Protein AF-A0A2V7QX22-F1 (afdb_monomer)

Mean predicted aligned error: 7.17 Å

Solvent-accessible surface area (backbone atoms only — not comparable to full-atom values): 5163 Å² total; per-residue (Å²): 143,60,71,78,74,50,50,64,56,61,45,49,77,79,44,79,54,70,64,45,79,44,76,45,58,57,34,70,60,51,26,73,77,46,72,89,54,56,56,71,60,40,44,52,49,49,49,52,62,69,67,62,79,76,61,89,81,32,48,74,44,86,39,62,61,77,52,59,67,70,58,41,53,53,51,53,49,53,59,53,63,74,77,108

Secondary structure (DSSP, 8-state):
--HHHHHHHHHHTTS--SEEEEEE--HHHHHHH-TTS-HHHHHHHHHHHHH----TTSEEEEEETTS-HHHHHHHHHHHHHTT-

Foldseek 3Di:
DPPVVCVVVVVCVVDVAQEDEQEADQLVVVCVVPVPDDSVVSVVVNVVSVPDDGDPNHHYHYAYPVPPPVVRVVVVVVRVVVVD

Sequence (84 aa):
MAEWEGTPYRWAEHVVPDLVLKLHVRPDVAQRRKAEMQLQELEKRAEAIRGLRFPDVTETVDIDAEEPLEQVVRRIRRCVWRKI

Structure (mmCIF, N/CA/C/O backbone):
data_AF-A0A2V7QX22-F1
#
_entry.id   AF-A0A2V7QX22-F1
#
loop_
_atom_site.group_PDB
_atom_site.id
_atom_site.type_symbol
_atom_site.label_atom_id
_atom_site.label_alt_id
_atom_site.label_comp_id
_atom_site.label_asym_id
_atom_site.label_entity_id
_atom_site.label_seq_id
_atom_site.pdbx_PDB_ins_code
_atom_site.Cartn_x
_atom_site.Cartn_y
_atom_site.Cartn_z
_atom_site.occupancy
_atom_site.B_iso_or_equiv
_atom_site.auth_seq_id
_atom_site.auth_comp_id
_atom_site.auth_asym_id
_atom_site.auth_atom_id
_atom_site.pdbx_PDB_model_num
ATOM 1 N N . MET A 1 1 ? 12.457 13.907 9.594 1.00 44.38 1 MET A N 1
ATOM 2 C CA . MET A 1 1 ? 11.549 12.825 9.145 1.00 44.38 1 MET A CA 1
ATOM 3 C C . MET A 1 1 ? 11.062 13.127 7.725 1.00 44.38 1 MET A C 1
ATOM 5 O O . MET A 1 1 ? 9.912 13.486 7.556 1.00 44.38 1 MET A O 1
ATOM 9 N N . ALA A 1 2 ? 11.946 13.095 6.722 1.00 54.03 2 ALA A N 1
ATOM 10 C CA . ALA A 1 2 ? 11.572 13.406 5.328 1.00 54.03 2 ALA A CA 1
ATO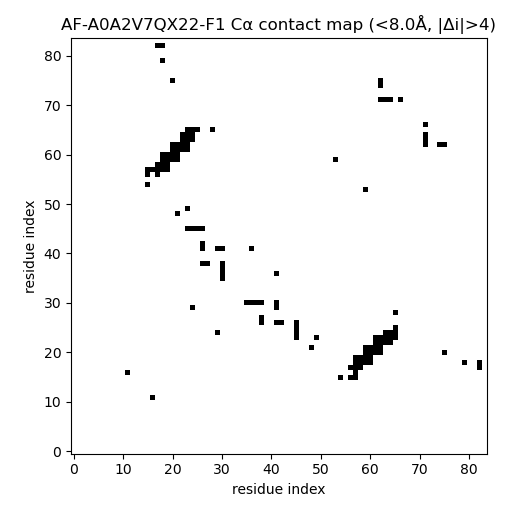M 11 C C . ALA A 1 2 ? 12.504 12.747 4.291 1.00 54.03 2 ALA A C 1
ATOM 13 O O . ALA A 1 2 ? 12.116 12.515 3.152 1.00 54.03 2 ALA A O 1
ATOM 14 N N . GLU A 1 3 ? 13.734 12.402 4.681 1.00 47.28 3 GLU A N 1
ATOM 15 C CA . GLU A 1 3 ? 14.749 11.881 3.753 1.00 47.28 3 GLU A CA 1
ATOM 16 C C . GLU A 1 3 ? 14.510 10.412 3.356 1.00 47.28 3 GLU A C 1
ATOM 18 O O . GLU A 1 3 ? 14.753 10.021 2.212 1.00 47.28 3 GLU A O 1
ATOM 23 N N . TRP A 1 4 ? 13.966 9.605 4.273 1.00 48.31 4 TRP A N 1
ATOM 24 C CA . TRP A 1 4 ? 13.701 8.179 4.047 1.00 48.31 4 TRP A CA 1
ATOM 25 C C . TRP A 1 4 ? 12.480 7.922 3.161 1.00 48.31 4 TRP A C 1
ATOM 27 O O . TRP A 1 4 ? 12.504 7.003 2.349 1.00 48.31 4 TRP A O 1
ATOM 37 N N . GLU A 1 5 ? 11.441 8.753 3.266 1.00 54.03 5 GLU A N 1
ATOM 38 C CA . GLU A 1 5 ? 10.234 8.609 2.446 1.00 54.03 5 GLU A CA 1
ATOM 39 C C . GLU A 1 5 ? 10.494 9.004 0.988 1.00 54.03 5 GLU A C 1
ATOM 41 O O . GLU A 1 5 ? 9.981 8.341 0.101 1.00 54.03 5 GLU A O 1
ATOM 46 N N . GLY A 1 6 ? 11.335 10.012 0.715 1.00 57.84 6 GLY A N 1
ATOM 47 C CA . GLY A 1 6 ? 11.560 10.544 -0.641 1.00 57.84 6 GLY A CA 1
ATOM 48 C C . GLY A 1 6 ? 12.507 9.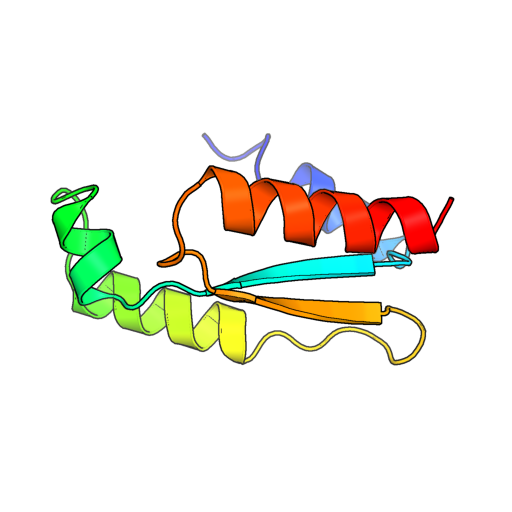735 -1.540 1.00 57.84 6 GLY A C 1
ATOM 49 O O . GLY A 1 6 ? 12.485 9.876 -2.762 1.00 57.84 6 GLY A O 1
ATOM 50 N N . THR A 1 7 ? 13.368 8.903 -0.956 1.00 62.69 7 THR A N 1
ATOM 51 C CA . THR A 1 7 ? 14.390 8.137 -1.693 1.00 62.69 7 THR A CA 1
ATOM 52 C C . THR A 1 7 ? 13.803 7.084 -2.650 1.00 62.69 7 THR A C 1
ATOM 54 O O . THR A 1 7 ? 14.197 7.090 -3.817 1.00 62.69 7 THR A O 1
ATOM 57 N N . PRO A 1 8 ? 12.828 6.240 -2.250 1.00 62.88 8 PRO A N 1
ATOM 58 C CA . PRO A 1 8 ? 12.195 5.302 -3.181 1.00 62.88 8 PRO A CA 1
ATOM 59 C C . PRO A 1 8 ? 11.432 6.001 -4.317 1.00 62.88 8 PRO A C 1
ATOM 61 O O . PRO A 1 8 ? 11.432 5.495 -5.436 1.00 62.88 8 PRO A O 1
ATOM 64 N N . TYR A 1 9 ? 10.851 7.185 -4.077 1.00 60.28 9 TYR A N 1
ATOM 65 C CA . TYR A 1 9 ? 10.188 7.952 -5.140 1.00 60.28 9 TYR A CA 1
ATOM 66 C C . TYR A 1 9 ? 11.184 8.483 -6.181 1.00 60.28 9 TYR A C 1
ATOM 68 O O . TYR A 1 9 ? 10.909 8.374 -7.368 1.00 60.28 9 TYR A O 1
ATOM 76 N N . ARG A 1 10 ? 12.369 8.965 -5.766 1.00 63.75 10 ARG A N 1
ATOM 77 C CA . ARG A 1 10 ? 13.428 9.417 -6.697 1.00 63.75 10 ARG A CA 1
ATOM 78 C C . ARG A 1 10 ? 14.018 8.291 -7.547 1.00 63.75 10 ARG A C 1
ATOM 80 O O . ARG A 1 10 ? 14.423 8.511 -8.687 1.00 63.75 10 ARG A O 1
ATOM 87 N N . TRP A 1 11 ? 14.083 7.076 -7.005 1.00 60.09 11 TRP A N 1
ATOM 88 C CA . TRP A 1 11 ? 14.488 5.902 -7.783 1.00 60.09 11 TRP A CA 1
ATOM 89 C C . TRP A 1 11 ? 13.407 5.469 -8.767 1.00 60.09 11 TRP A C 1
ATOM 91 O O . TRP A 1 11 ? 13.748 5.115 -9.890 1.00 60.09 11 TRP A O 1
ATOM 101 N N . ALA A 1 12 ? 12.129 5.584 -8.400 1.00 58.84 12 ALA A N 1
ATOM 102 C CA . ALA A 1 12 ? 11.018 5.313 -9.311 1.00 58.84 12 ALA A CA 1
ATOM 103 C C . ALA A 1 12 ? 10.984 6.253 -10.536 1.00 58.84 12 ALA A C 1
ATOM 105 O O . ALA A 1 12 ? 10.408 5.892 -11.558 1.00 58.84 12 ALA A O 1
ATOM 106 N N . GLU A 1 13 ? 11.632 7.426 -10.471 1.00 61.81 13 GLU A N 1
ATOM 107 C CA . GLU A 1 13 ? 11.798 8.320 -11.630 1.00 61.81 13 GLU A CA 1
ATOM 108 C C . GLU A 1 13 ? 12.763 7.758 -12.692 1.00 61.81 13 GLU A C 1
ATOM 110 O O . GLU A 1 13 ? 12.665 8.124 -13.860 1.00 61.81 13 GLU A O 1
ATOM 115 N N . HIS A 1 14 ? 13.682 6.866 -12.307 1.00 62.56 14 HIS A N 1
ATOM 116 C CA . HIS A 1 14 ? 14.731 6.331 -13.189 1.00 62.56 14 HIS A CA 1
ATOM 117 C C . HIS A 1 14 ? 14.656 4.810 -13.378 1.00 62.56 14 HIS A C 1
ATOM 119 O O . HIS A 1 14 ? 15.233 4.273 -14.321 1.00 62.56 14 HIS A O 1
ATOM 125 N N . VAL A 1 15 ? 13.947 4.115 -12.489 1.00 68.06 15 VAL A N 1
ATOM 126 C CA . VAL A 1 15 ? 13.734 2.671 -12.505 1.00 68.06 15 VAL A CA 1
ATOM 127 C C . VAL A 1 15 ? 12.242 2.431 -12.372 1.00 68.06 15 VAL A C 1
ATOM 129 O O . VAL A 1 15 ? 11.662 2.585 -11.298 1.00 68.06 15 VAL A O 1
ATOM 132 N N . VAL A 1 16 ? 11.614 2.058 -13.483 1.00 79.88 16 VAL A N 1
ATOM 133 C CA . VAL A 1 16 ? 10.207 1.669 -13.477 1.00 79.88 16 VAL A CA 1
ATOM 134 C C . VAL A 1 16 ? 10.095 0.329 -12.738 1.00 79.88 16 VAL A C 1
ATOM 136 O O . VAL A 1 16 ? 10.765 -0.622 -13.138 1.00 79.88 16 VAL A O 1
ATOM 139 N N . PRO A 1 17 ? 9.308 0.227 -11.652 1.00 84.50 17 PRO A N 1
ATOM 140 C CA . PRO A 1 17 ? 9.201 -1.016 -10.897 1.00 84.50 17 PRO A CA 1
ATOM 141 C C . PRO A 1 17 ? 8.477 -2.098 -11.709 1.00 84.50 17 PRO A C 1
ATOM 143 O O . PRO A 1 17 ? 7.469 -1.820 -12.357 1.00 84.50 17 PRO A O 1
ATOM 146 N N . ASP A 1 18 ? 8.925 -3.350 -11.604 1.00 89.00 18 ASP A N 1
ATOM 147 C CA . ASP A 1 18 ? 8.253 -4.506 -12.224 1.00 89.00 18 ASP A CA 1
ATOM 148 C C . ASP A 1 18 ? 6.935 -4.880 -11.522 1.00 89.00 18 ASP A C 1
ATOM 150 O O 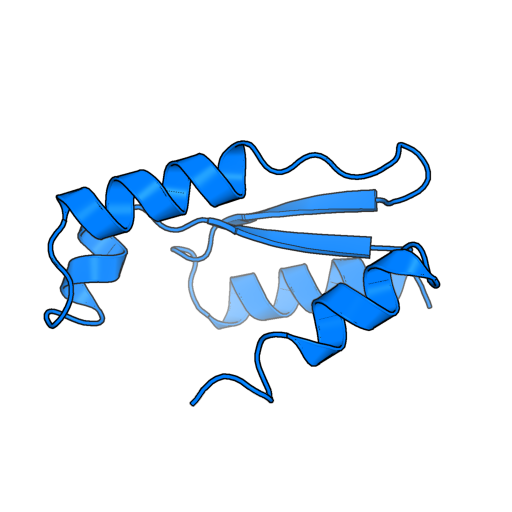. ASP A 1 18 ? 6.055 -5.529 -12.103 1.00 89.00 18 ASP A O 1
ATOM 154 N N . LEU A 1 19 ? 6.820 -4.507 -10.242 1.00 91.69 19 LEU A N 1
ATOM 155 C CA . LEU A 1 19 ? 5.701 -4.829 -9.365 1.00 91.69 19 LEU A CA 1
ATOM 156 C C . LEU A 1 19 ? 5.467 -3.716 -8.336 1.00 91.69 19 LEU A C 1
ATOM 158 O O . LEU A 1 19 ? 6.375 -3.337 -7.598 1.00 91.69 19 LEU A O 1
ATOM 162 N N . VAL A 1 20 ? 4.220 -3.264 -8.219 1.00 92.12 20 VAL A N 1
ATOM 163 C CA . VAL A 1 20 ? 3.740 -2.378 -7.155 1.00 92.12 20 VAL A CA 1
ATOM 164 C C . VAL A 1 20 ? 2.629 -3.079 -6.382 1.00 92.12 20 VAL A C 1
ATOM 166 O O . VAL A 1 20 ? 1.630 -3.512 -6.950 1.00 92.12 20 VAL A O 1
ATOM 169 N N . LEU A 1 21 ? 2.790 -3.166 -5.062 1.00 94.50 21 LEU A N 1
ATOM 170 C CA . LEU A 1 21 ? 1.817 -3.769 -4.152 1.00 94.50 21 LEU A CA 1
ATOM 171 C C . LEU A 1 21 ? 1.126 -2.658 -3.359 1.00 94.50 21 LEU A C 1
ATOM 173 O O . LEU A 1 21 ? 1.760 -1.998 -2.536 1.00 94.50 21 LEU A O 1
ATOM 177 N N . LYS A 1 22 ? -0.170 -2.449 -3.590 1.00 94.06 22 LYS A N 1
ATOM 178 C CA . LYS A 1 22 ? -0.971 -1.452 -2.872 1.00 94.06 22 LYS A CA 1
ATOM 179 C C . LYS A 1 22 ? -1.723 -2.121 -1.733 1.00 94.06 22 LYS A C 1
ATOM 181 O O . LYS A 1 22 ? -2.591 -2.953 -1.976 1.00 94.06 22 LYS A O 1
ATOM 186 N N . LEU A 1 23 ? -1.400 -1.757 -0.496 1.00 94.62 23 LEU A N 1
ATOM 187 C CA . LEU A 1 23 ? -2.098 -2.261 0.684 1.00 94.62 23 LEU A CA 1
ATOM 188 C C . LEU A 1 23 ? -3.262 -1.325 1.016 1.00 94.62 23 LEU A C 1
ATOM 190 O O . LEU A 1 23 ? -3.049 -0.193 1.448 1.00 94.62 23 LEU A O 1
ATOM 194 N N . HIS A 1 24 ? -4.483 -1.810 0.823 1.00 94.62 24 HIS A N 1
ATOM 195 C CA . HIS A 1 24 ? -5.711 -1.080 1.112 1.00 94.62 24 HIS A CA 1
ATOM 196 C C . HIS A 1 24 ? -6.241 -1.458 2.480 1.00 94.62 24 HIS A C 1
ATOM 198 O O . HIS A 1 24 ? -6.315 -2.629 2.831 1.00 94.62 24 HIS A O 1
ATOM 204 N N . VAL A 1 25 ? -6.639 -0.454 3.245 1.00 93.31 25 VAL A N 1
ATOM 205 C CA . VAL A 1 25 ? -7.307 -0.628 4.531 1.00 93.31 25 VAL A CA 1
ATOM 206 C C . VAL A 1 25 ? -8.401 0.418 4.629 1.00 93.31 25 VAL A C 1
ATOM 208 O O . VAL A 1 25 ? -8.195 1.571 4.234 1.00 93.31 25 VAL A O 1
ATOM 211 N N . ARG A 1 26 ? -9.570 0.043 5.150 1.00 92.50 26 ARG A N 1
ATOM 212 C CA . ARG A 1 26 ? -10.610 1.028 5.428 1.00 92.50 26 ARG A CA 1
ATOM 213 C C . ARG A 1 26 ? -10.115 2.093 6.421 1.00 92.50 26 ARG A C 1
ATOM 215 O O . ARG A 1 26 ? -9.477 1.748 7.423 1.00 92.50 26 ARG A O 1
ATOM 222 N N . PRO A 1 27 ? -10.423 3.382 6.188 1.00 91.06 27 PRO A N 1
ATOM 223 C CA . PRO A 1 27 ? -9.999 4.474 7.063 1.00 91.06 27 PRO A CA 1
ATOM 224 C C . PRO A 1 27 ? -10.399 4.291 8.533 1.00 91.06 27 PRO A C 1
ATOM 226 O O . PRO A 1 27 ? -9.598 4.586 9.418 1.00 91.06 27 PRO A O 1
ATOM 229 N N . ASP A 1 28 ? -11.585 3.741 8.815 1.00 91.31 28 ASP A N 1
ATOM 230 C CA . ASP A 1 28 ? -12.041 3.492 10.189 1.00 91.31 28 ASP A CA 1
ATOM 231 C C . ASP A 1 28 ? -11.208 2.405 10.887 1.00 91.31 28 ASP A C 1
ATOM 233 O O . ASP A 1 28 ? -10.863 2.530 12.065 1.00 91.31 28 ASP A O 1
ATOM 237 N N . VAL A 1 29 ? -10.808 1.365 10.151 1.00 90.56 29 VAL A N 1
ATOM 238 C CA . VAL A 1 29 ? -9.940 0.297 10.661 1.00 90.56 29 VAL A CA 1
ATOM 239 C C . VAL A 1 29 ? -8.530 0.826 10.913 1.00 90.56 29 VAL A C 1
ATOM 241 O O . VAL A 1 29 ? -7.938 0.528 11.953 1.00 90.56 29 VAL A O 1
ATOM 244 N N . ALA A 1 30 ? -7.997 1.651 10.008 1.00 88.44 30 ALA A N 1
ATOM 245 C CA . ALA A 1 30 ? -6.707 2.309 10.198 1.00 88.44 30 ALA A CA 1
ATOM 246 C C . ALA A 1 30 ? -6.711 3.225 11.434 1.00 88.44 30 ALA A C 1
ATOM 248 O O . ALA A 1 30 ? -5.777 3.172 12.238 1.00 88.44 30 ALA A O 1
ATOM 249 N N . GLN A 1 31 ? -7.789 3.988 11.637 1.00 91.31 31 GLN A N 1
ATOM 250 C CA . GLN A 1 31 ? -7.948 4.859 12.799 1.00 91.31 31 GLN A CA 1
ATOM 251 C C . GLN A 1 31 ? -7.991 4.065 14.111 1.00 91.31 31 GLN A C 1
ATOM 253 O O . GLN A 1 31 ? -7.364 4.457 15.091 1.00 91.31 31 GLN A O 1
ATOM 258 N N . ARG A 1 32 ? -8.669 2.908 14.130 1.00 89.25 32 ARG A N 1
ATOM 259 C CA . ARG A 1 32 ? -8.682 2.010 15.300 1.00 89.25 32 ARG A CA 1
ATOM 260 C C . ARG A 1 32 ? -7.300 1.441 15.626 1.00 89.25 32 ARG A C 1
ATOM 262 O O . ARG A 1 32 ? -6.992 1.252 16.797 1.00 89.25 32 ARG A O 1
ATOM 269 N N . ARG A 1 33 ? -6.473 1.158 14.610 1.00 85.62 33 ARG A N 1
ATOM 270 C CA . ARG A 1 33 ? -5.095 0.659 14.790 1.00 85.62 33 ARG A CA 1
ATOM 271 C C . ARG A 1 33 ? -4.149 1.745 15.309 1.00 85.62 33 ARG A C 1
ATOM 273 O O . ARG A 1 33 ? -3.225 1.430 16.052 1.00 85.62 33 ARG A O 1
ATOM 280 N N . LYS A 1 34 ? -4.365 3.005 14.918 1.00 80.25 34 LYS A N 1
ATOM 281 C CA . LYS A 1 34 ? -3.555 4.152 15.344 1.00 80.25 34 LYS A CA 1
ATOM 282 C C . LYS A 1 34 ? -4.416 5.417 15.426 1.00 80.25 34 LYS A C 1
ATOM 284 O O . LYS A 1 34 ? -4.607 6.120 14.436 1.00 80.25 34 LYS A O 1
ATOM 289 N N . ALA A 1 35 ? -4.895 5.722 16.630 1.00 79.50 35 ALA A N 1
ATOM 290 C CA . ALA A 1 35 ? -5.872 6.787 16.883 1.00 79.50 35 ALA A CA 1
ATOM 291 C C . ALA A 1 35 ? -5.317 8.224 16.789 1.00 79.50 35 ALA A C 1
ATOM 293 O O . ALA A 1 35 ? -6.038 9.183 17.044 1.00 79.50 35 ALA A O 1
ATOM 294 N N . GLU A 1 36 ? -4.047 8.394 16.425 1.00 84.44 36 GLU A N 1
ATOM 295 C CA . GLU A 1 36 ? -3.402 9.708 16.311 1.00 84.44 36 GLU A CA 1
ATOM 296 C C . GLU A 1 36 ? -3.897 10.511 15.098 1.00 84.44 36 GLU A C 1
ATOM 298 O O . GLU A 1 36 ? -3.812 11.737 15.089 1.00 84.44 36 GLU A O 1
ATOM 303 N N . MET A 1 37 ? -4.412 9.837 14.063 1.00 82.62 37 MET A N 1
ATOM 304 C CA . MET A 1 37 ? -4.858 10.484 12.829 1.00 82.62 37 MET A CA 1
ATOM 305 C C . MET A 1 37 ? -6.380 10.643 12.780 1.00 82.62 37 MET A C 1
ATOM 307 O O . MET A 1 37 ? -7.142 9.753 13.164 1.00 82.62 37 MET A O 1
ATOM 311 N N . GLN A 1 38 ? -6.831 11.786 12.263 1.00 90.31 38 GLN A N 1
ATOM 312 C CA . GLN A 1 38 ? -8.251 12.041 12.027 1.00 90.31 38 GLN A CA 1
ATOM 313 C C . GLN A 1 38 ? -8.762 11.189 10.859 1.00 90.31 38 GLN A C 1
ATOM 315 O O . GLN A 1 38 ? -8.066 11.022 9.856 1.00 90.31 38 GLN A O 1
ATOM 320 N N . LEU A 1 39 ? -10.002 10.702 10.964 1.00 89.56 39 LEU A N 1
ATOM 321 C CA . LEU A 1 39 ? -10.635 9.861 9.943 1.00 89.56 39 LEU A CA 1
ATOM 322 C C . LEU A 1 39 ? -10.602 10.512 8.554 1.00 89.56 39 LEU A C 1
ATOM 324 O O . LEU A 1 39 ? -10.216 9.868 7.587 1.00 89.56 39 LEU A O 1
ATOM 328 N N . GLN A 1 40 ? -10.896 11.811 8.478 1.00 90.88 40 GLN A N 1
ATOM 329 C CA . GLN A 1 40 ? -10.907 12.565 7.223 1.00 90.88 40 GLN A CA 1
ATOM 330 C C . GLN A 1 40 ? -9.537 12.592 6.519 1.00 90.88 40 GLN A C 1
ATOM 332 O O . GLN A 1 40 ? -9.455 12.591 5.292 1.00 90.88 40 GLN A O 1
ATOM 337 N N . GLU A 1 41 ? -8.442 12.619 7.281 1.00 89.50 41 GLU A N 1
ATOM 338 C CA . GLU A 1 41 ? -7.086 12.563 6.725 1.00 89.50 41 GLU A CA 1
ATOM 339 C C . GLU A 1 41 ? -6.767 11.154 6.204 1.00 89.50 41 GLU A C 1
ATOM 341 O O . GLU A 1 41 ? -6.162 10.995 5.144 1.00 89.50 41 GLU A O 1
ATOM 346 N N . LEU A 1 42 ? -7.226 10.119 6.912 1.00 90.56 42 LEU A N 1
ATOM 347 C CA . LEU A 1 42 ? -7.090 8.727 6.482 1.00 90.56 42 LEU A CA 1
ATOM 348 C C . LEU A 1 42 ? -7.915 8.436 5.219 1.00 90.56 42 LEU A C 1
ATOM 350 O O . LEU A 1 42 ? -7.424 7.748 4.329 1.00 90.56 42 LEU A O 1
ATOM 354 N N . GLU A 1 43 ? -9.118 9.000 5.099 1.00 92.62 43 GLU A N 1
ATOM 355 C CA . GLU A 1 43 ? -9.957 8.920 3.895 1.00 92.62 43 GLU A CA 1
ATOM 356 C C . GLU A 1 43 ? -9.255 9.531 2.679 1.00 92.62 43 GLU A C 1
ATOM 358 O O . GLU A 1 43 ? -9.151 8.884 1.636 1.00 92.62 43 GLU A O 1
ATOM 363 N N . LYS A 1 44 ? -8.695 10.740 2.827 1.00 91.62 44 LYS A N 1
ATOM 364 C CA . LYS A 1 44 ? -7.928 11.400 1.758 1.00 91.62 44 LYS A CA 1
ATOM 365 C C . LYS A 1 44 ? -6.736 10.561 1.311 1.00 91.62 44 LYS A C 1
ATOM 367 O O . LYS A 1 44 ? -6.495 10.435 0.114 1.00 91.62 44 LYS A O 1
ATOM 372 N N . ARG A 1 45 ? -5.994 9.972 2.253 1.00 89.81 45 ARG A N 1
ATOM 373 C CA . ARG A 1 45 ? -4.837 9.118 1.943 1.00 89.81 45 ARG A CA 1
ATOM 374 C C . ARG A 1 45 ? -5.243 7.817 1.265 1.00 89.81 45 ARG A C 1
ATOM 376 O O . ARG A 1 45 ? -4.594 7.420 0.302 1.00 89.81 45 ARG A O 1
ATOM 383 N N . ALA A 1 46 ? -6.310 7.177 1.738 1.00 90.38 46 ALA A N 1
ATOM 384 C CA . ALA A 1 46 ? -6.837 5.966 1.121 1.00 90.38 4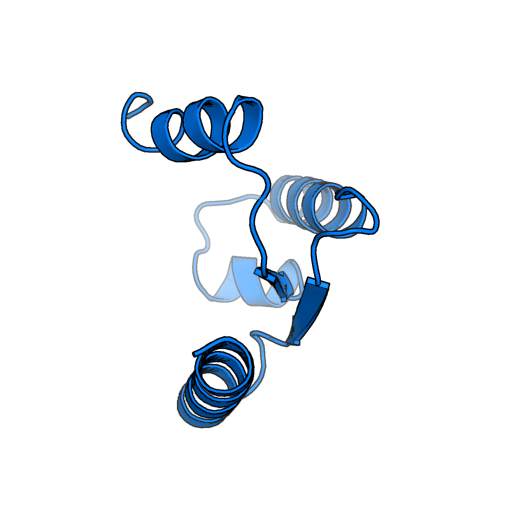6 ALA A CA 1
ATOM 385 C C . ALA A 1 46 ? -7.249 6.229 -0.336 1.00 90.38 46 ALA A C 1
ATOM 387 O O . ALA A 1 46 ? -6.890 5.456 -1.225 1.00 90.38 46 ALA A O 1
ATOM 388 N N . GLU A 1 47 ? -7.924 7.350 -0.596 1.00 91.44 47 GLU A N 1
ATOM 389 C CA . GLU A 1 47 ? -8.320 7.725 -1.953 1.00 91.44 47 GLU A CA 1
ATOM 390 C C . GLU A 1 47 ? -7.120 8.115 -2.824 1.00 91.44 47 GLU A C 1
ATOM 392 O O . GLU A 1 47 ? -7.030 7.685 -3.973 1.00 91.44 47 GLU A O 1
ATOM 397 N N . ALA A 1 48 ? -6.144 8.841 -2.269 1.00 89.31 48 ALA A N 1
ATOM 398 C CA . ALA A 1 48 ? -4.908 9.164 -2.976 1.00 89.31 48 ALA A CA 1
ATOM 399 C C . ALA A 1 48 ? -4.171 7.893 -3.431 1.00 89.31 48 ALA A C 1
ATOM 401 O O . ALA A 1 48 ? -3.811 7.792 -4.600 1.00 89.31 48 ALA A O 1
ATOM 402 N N . ILE A 1 49 ? -4.008 6.898 -2.547 1.00 89.31 49 ILE A N 1
ATOM 403 C CA . ILE A 1 49 ? -3.357 5.614 -2.864 1.00 89.31 49 ILE A CA 1
ATOM 404 C C . ILE A 1 49 ? -4.154 4.827 -3.915 1.00 89.31 49 ILE A C 1
ATOM 406 O O . ILE A 1 49 ? -3.568 4.263 -4.846 1.00 89.31 49 ILE A O 1
ATOM 410 N N . ARG A 1 50 ? -5.488 4.803 -3.799 1.00 89.44 50 ARG A N 1
ATOM 411 C CA . ARG A 1 50 ? -6.374 4.161 -4.780 1.00 89.44 50 ARG A CA 1
ATOM 412 C C . ARG A 1 50 ? -6.224 4.793 -6.163 1.00 89.44 50 ARG A C 1
ATOM 414 O O . ARG A 1 50 ? -6.120 4.067 -7.150 1.00 89.44 50 ARG A O 1
ATOM 421 N N . GLY A 1 51 ? -6.132 6.120 -6.219 1.00 88.81 51 GLY A N 1
ATOM 422 C CA . GLY A 1 51 ? -5.976 6.896 -7.446 1.00 88.81 51 GLY A CA 1
ATOM 423 C C . GLY A 1 51 ? -4.587 6.843 -8.091 1.00 88.81 51 GLY A C 1
ATOM 424 O O . GLY A 1 51 ? -4.464 7.247 -9.248 1.00 88.81 51 GLY A O 1
ATOM 425 N N . LEU A 1 52 ? -3.551 6.344 -7.400 1.00 88.19 52 LEU A N 1
ATOM 426 C CA . LEU A 1 52 ? -2.204 6.230 -7.974 1.00 88.19 52 LEU A CA 1
ATOM 427 C C . LEU A 1 52 ? -2.224 5.352 -9.231 1.00 88.19 52 LEU A C 1
ATOM 429 O O . LEU A 1 52 ? -2.691 4.212 -9.197 1.00 88.19 52 LEU A O 1
ATOM 433 N N . ARG A 1 53 ? -1.675 5.859 -10.333 1.00 86.31 53 ARG A N 1
ATOM 434 C CA . ARG A 1 53 ? -1.504 5.110 -11.583 1.00 86.31 53 ARG A CA 1
ATOM 435 C C . ARG A 1 53 ? -0.022 4.897 -11.840 1.00 86.31 53 ARG A C 1
ATOM 437 O O . ARG A 1 53 ? 0.781 5.790 -11.585 1.00 86.31 53 ARG A O 1
ATOM 444 N N . PHE A 1 54 ? 0.305 3.720 -12.351 1.00 86.06 54 PHE A N 1
ATOM 445 C CA . PHE A 1 54 ? 1.656 3.329 -12.733 1.00 86.06 54 PHE A CA 1
ATOM 446 C C . PHE A 1 54 ? 1.673 3.002 -14.233 1.00 86.06 54 PHE A C 1
ATOM 448 O O . PHE A 1 54 ? 0.605 2.729 -14.787 1.00 86.06 54 PHE A O 1
ATOM 455 N N . PRO A 1 55 ? 2.838 3.065 -14.899 1.00 86.44 55 PRO A N 1
ATOM 456 C CA . PRO A 1 55 ? 2.964 2.689 -16.307 1.00 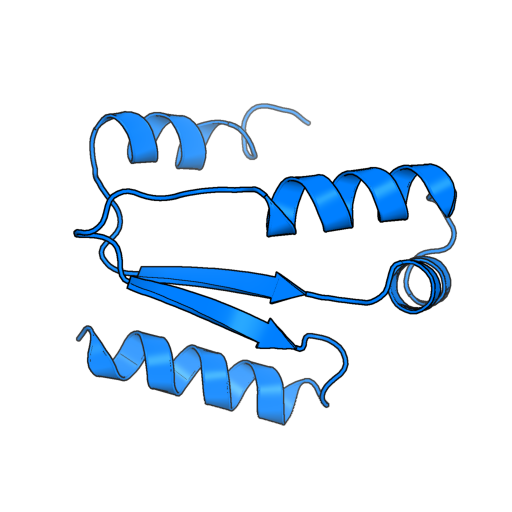86.44 55 PRO A CA 1
ATOM 457 C C . PRO A 1 55 ? 2.467 1.262 -16.574 1.00 86.44 55 PRO A C 1
ATOM 459 O O . PRO A 1 55 ? 2.601 0.402 -15.709 1.00 86.44 55 PRO A O 1
ATOM 462 N N . ASP A 1 56 ? 1.982 0.976 -17.787 1.00 85.00 56 ASP A N 1
ATOM 463 C CA . ASP A 1 56 ? 1.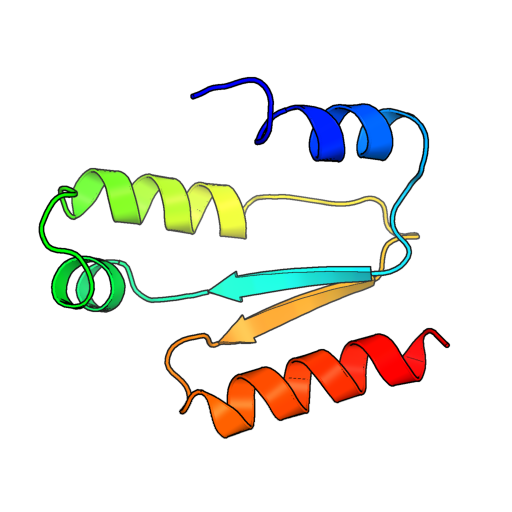447 -0.353 -18.149 1.00 85.00 56 ASP A CA 1
ATOM 464 C C . ASP A 1 56 ? 2.475 -1.493 -18.034 1.00 85.00 56 ASP A C 1
ATOM 466 O O . ASP A 1 56 ? 2.112 -2.659 -17.893 1.00 85.00 56 ASP A O 1
ATOM 470 N N . VAL A 1 57 ? 3.770 -1.164 -18.076 1.00 86.56 57 VAL A N 1
ATOM 471 C CA . VAL A 1 57 ? 4.861 -2.132 -17.881 1.00 86.56 57 VAL A CA 1
ATOM 472 C C . VAL A 1 57 ? 5.010 -2.578 -16.419 1.00 86.56 57 VAL A C 1
ATOM 474 O O . VAL A 1 57 ? 5.624 -3.609 -16.155 1.00 86.56 57 VAL A O 1
ATOM 477 N N . THR A 1 58 ? 4.439 -1.831 -15.470 1.00 89.38 58 THR A N 1
ATOM 478 C CA . THR A 1 58 ? 4.454 -2.138 -14.037 1.00 89.38 58 THR A CA 1
ATOM 479 C C . THR A 1 58 ? 3.231 -2.967 -13.665 1.00 89.38 58 THR A C 1
ATOM 481 O O . THR A 1 58 ? 2.094 -2.496 -13.730 1.00 89.38 58 THR A O 1
ATOM 484 N N . GLU A 1 59 ? 3.439 -4.185 -13.164 1.00 92.00 59 GLU A N 1
ATOM 485 C CA . GLU A 1 59 ? 2.333 -4.955 -12.592 1.00 92.00 59 GLU A CA 1
ATOM 486 C C . GLU A 1 59 ? 1.878 -4.300 -11.284 1.00 92.00 59 GLU A C 1
ATOM 488 O O . GLU A 1 59 ? 2.645 -4.203 -10.333 1.00 92.00 59 GLU A O 1
ATOM 493 N N . THR A 1 60 ? 0.625 -3.857 -11.209 1.00 92.62 60 THR A N 1
ATOM 494 C CA . THR A 1 60 ? 0.053 -3.315 -9.968 1.00 92.62 60 THR A CA 1
ATOM 495 C C . THR A 1 60 ? -0.904 -4.330 -9.359 1.00 92.62 60 THR A C 1
ATOM 497 O O . THR A 1 60 ? -1.784 -4.846 -10.045 1.00 92.62 60 THR A O 1
ATOM 500 N N . VAL A 1 61 ? -0.745 -4.619 -8.068 1.00 94.62 61 VAL A N 1
ATOM 501 C CA . VAL A 1 61 ? -1.597 -5.559 -7.334 1.00 94.62 61 VAL A CA 1
ATOM 502 C C . VAL A 1 61 ? -2.163 -4.890 -6.091 1.00 94.62 61 VAL A C 1
ATOM 504 O O . VAL A 1 61 ? -1.424 -4.480 -5.195 1.00 94.62 61 VAL A O 1
ATOM 507 N N . ASP A 1 62 ? -3.489 -4.844 -6.015 1.00 94.69 62 ASP A N 1
ATOM 508 C CA . ASP A 1 62 ? -4.220 -4.413 -4.831 1.00 94.69 62 ASP A CA 1
ATOM 509 C C . ASP A 1 62 ? -4.348 -5.569 -3.823 1.00 94.69 62 ASP A C 1
ATOM 511 O O . ASP A 1 62 ? -4.711 -6.707 -4.159 1.00 94.69 62 ASP A O 1
ATOM 515 N N . ILE A 1 63 ? -4.007 -5.280 -2.570 1.00 95.31 63 ILE A N 1
ATOM 516 C CA . ILE A 1 63 ? -3.985 -6.219 -1.449 1.00 95.31 63 ILE A CA 1
ATOM 517 C C . ILE A 1 63 ? -4.838 -5.647 -0.327 1.00 95.31 63 ILE A C 1
ATOM 519 O O . ILE A 1 63 ? -4.622 -4.517 0.103 1.00 95.31 63 ILE A O 1
ATOM 523 N N . ASP A 1 64 ? -5.780 -6.443 0.167 1.00 93.69 64 ASP A N 1
ATOM 524 C CA . ASP A 1 64 ? -6.552 -6.103 1.354 1.00 93.69 64 ASP A CA 1
ATOM 525 C C . ASP A 1 64 ? -5.690 -6.318 2.611 1.00 93.69 64 ASP A C 1
ATOM 527 O O . ASP A 1 64 ? -5.270 -7.431 2.921 1.00 93.69 64 ASP A O 1
ATOM 531 N N . ALA A 1 65 ? -5.386 -5.234 3.322 1.00 93.69 65 ALA A N 1
ATOM 532 C CA . ALA A 1 65 ? -4.613 -5.235 4.563 1.00 93.69 65 ALA A CA 1
ATOM 533 C C . ALA A 1 65 ? -5.490 -5.355 5.829 1.00 93.69 65 ALA A C 1
ATOM 535 O O . ALA A 1 65 ? -5.007 -5.166 6.960 1.00 93.69 65 ALA A O 1
ATOM 536 N N . GLU A 1 66 ? -6.777 -5.654 5.658 1.00 93.44 66 GLU A N 1
ATOM 537 C CA . GLU A 1 66 ? -7.697 -6.055 6.722 1.00 93.44 66 GLU A CA 1
ATOM 538 C C . GLU A 1 66 ? -7.709 -7.568 6.947 1.00 93.44 66 GLU A C 1
ATOM 540 O O . GLU A 1 66 ? -8.066 -8.008 8.043 1.00 93.44 66 GLU A O 1
ATOM 545 N N . GLU A 1 67 ? -7.254 -8.354 5.966 1.00 94.06 67 GLU A N 1
ATOM 546 C CA . GLU A 1 67 ? -7.025 -9.787 6.133 1.00 94.06 67 GLU A CA 1
ATOM 547 C C . GLU A 1 67 ? -6.019 -10.058 7.277 1.00 94.06 67 GLU A C 1
ATOM 549 O O . GLU A 1 67 ? -5.168 -9.216 7.597 1.00 94.06 67 GLU A O 1
ATOM 554 N N . PRO A 1 68 ? -6.059 -11.249 7.907 1.00 94.38 68 PRO A N 1
ATOM 555 C CA . PRO A 1 68 ? -5.065 -11.631 8.904 1.00 94.38 68 PRO A CA 1
ATOM 556 C C . PRO A 1 68 ? -3.639 -11.503 8.357 1.00 94.38 68 PRO A C 1
ATOM 558 O O . PRO A 1 68 ? -3.375 -11.887 7.216 1.00 94.38 68 PRO A O 1
ATOM 561 N N . LEU A 1 69 ? -2.703 -11.026 9.189 1.00 93.12 69 LEU A N 1
ATOM 562 C CA . LEU A 1 69 ? -1.316 -10.733 8.795 1.00 93.12 69 LEU A CA 1
A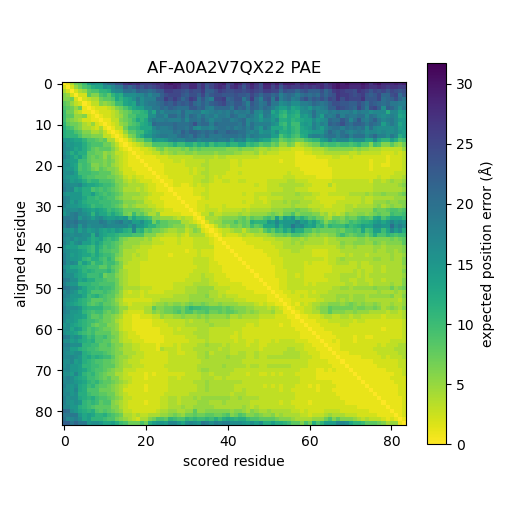TOM 563 C C . LEU A 1 69 ? -0.668 -11.871 7.992 1.00 93.12 69 LEU A C 1
ATOM 565 O O . LEU A 1 69 ? -0.014 -11.627 6.982 1.00 93.12 69 LEU A O 1
ATOM 569 N N . GLU A 1 70 ? -0.878 -13.121 8.40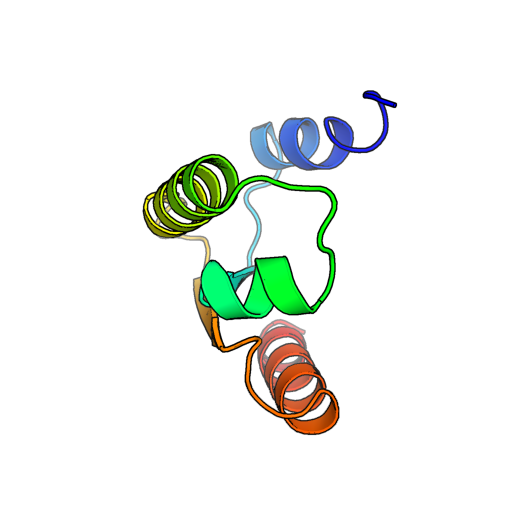4 1.00 96.25 70 GLU A N 1
ATOM 570 C CA . GLU A 1 70 ? -0.342 -14.288 7.703 1.00 96.25 70 GLU A CA 1
ATOM 571 C C . GLU A 1 70 ? -0.855 -14.419 6.263 1.00 96.25 70 GLU A C 1
ATOM 573 O O . GLU A 1 70 ? -0.093 -14.802 5.375 1.00 96.25 70 GLU A O 1
ATOM 578 N N . GLN A 1 71 ? -2.125 -14.097 6.012 1.00 95.50 71 GLN A N 1
ATOM 579 C CA . GLN A 1 71 ? -2.721 -14.155 4.677 1.00 95.50 71 GLN A CA 1
ATOM 580 C C . GLN A 1 71 ? -2.156 -13.046 3.789 1.00 95.50 71 GLN A C 1
ATOM 582 O O . GLN A 1 71 ? -1.706 -13.326 2.674 1.00 95.50 71 GLN A O 1
ATOM 587 N N . VAL A 1 72 ? -2.055 -11.828 4.329 1.00 95.88 72 VAL A N 1
ATOM 588 C CA . VAL A 1 72 ? -1.440 -10.678 3.650 1.00 95.88 72 VAL A CA 1
ATOM 589 C C . VAL A 1 72 ? 0.007 -10.994 3.263 1.00 95.88 72 VAL A C 1
ATOM 591 O O . VAL A 1 72 ? 0.393 -10.857 2.101 1.00 95.88 72 VAL A O 1
ATOM 594 N N . VAL A 1 73 ? 0.808 -11.506 4.203 1.00 96.50 73 VAL A N 1
ATOM 595 C CA . VAL A 1 73 ? 2.214 -11.869 3.961 1.00 96.50 73 VAL A CA 1
ATOM 596 C C . VAL A 1 73 ? 2.336 -12.989 2.928 1.00 96.50 73 VAL A C 1
ATOM 598 O O . VAL A 1 73 ? 3.187 -12.913 2.038 1.00 96.50 73 VAL A O 1
ATOM 601 N N . ARG A 1 74 ? 1.491 -14.027 2.999 1.00 96.31 74 ARG A N 1
ATOM 602 C CA . ARG A 1 74 ? 1.478 -15.114 2.003 1.00 96.31 74 ARG A CA 1
ATOM 603 C C . ARG A 1 74 ? 1.150 -14.590 0.605 1.00 96.31 74 ARG A C 1
ATOM 605 O O . ARG A 1 74 ? 1.788 -15.016 -0.359 1.00 96.31 74 ARG A O 1
ATOM 612 N N . ARG A 1 75 ? 0.194 -13.665 0.489 1.00 95.62 75 ARG A N 1
ATOM 613 C CA . ARG A 1 75 ? -0.192 -13.043 -0.783 1.00 95.62 75 ARG A CA 1
ATOM 614 C C . ARG A 1 75 ? 0.940 -12.200 -1.361 1.00 95.62 75 ARG A C 1
ATOM 616 O O . ARG A 1 75 ? 1.313 -12.422 -2.509 1.00 95.62 75 ARG A O 1
ATOM 623 N N . ILE A 1 76 ? 1.548 -11.332 -0.551 1.00 95.44 76 ILE A N 1
ATOM 624 C CA . ILE A 1 76 ? 2.716 -10.528 -0.943 1.00 95.44 76 ILE A CA 1
ATOM 625 C C . ILE A 1 76 ? 3.850 -11.428 -1.439 1.00 95.44 76 ILE A C 1
ATOM 627 O O . ILE A 1 76 ? 4.361 -11.225 -2.538 1.00 95.44 76 ILE A O 1
ATOM 631 N N . ARG A 1 77 ? 4.206 -12.466 -0.669 1.00 95.69 77 ARG A N 1
ATOM 632 C CA . ARG A 1 77 ? 5.258 -13.415 -1.059 1.00 95.69 77 ARG A CA 1
ATOM 633 C C . ARG A 1 77 ? 4.965 -14.054 -2.409 1.00 95.69 77 ARG A C 1
ATOM 635 O O . ARG A 1 77 ? 5.863 -14.125 -3.234 1.00 95.69 77 ARG A O 1
ATOM 642 N N . ARG A 1 78 ? 3.726 -14.488 -2.657 1.00 94.81 78 ARG A N 1
ATOM 643 C CA . ARG A 1 78 ? 3.337 -15.085 -3.942 1.00 94.81 78 ARG A CA 1
ATOM 644 C C . ARG A 1 78 ? 3.499 -14.107 -5.109 1.00 94.81 78 ARG A C 1
ATOM 646 O O . ARG A 1 78 ? 3.957 -14.522 -6.166 1.00 94.81 78 ARG A O 1
ATOM 653 N N . CYS A 1 79 ? 3.139 -12.837 -4.922 1.00 94.19 79 CYS A N 1
ATOM 654 C CA . CYS A 1 79 ? 3.320 -11.806 -5.945 1.00 94.19 79 CYS A CA 1
ATOM 655 C C . CYS A 1 79 ? 4.802 -11.594 -6.272 1.00 94.19 79 CYS A C 1
ATOM 657 O O . CYS A 1 79 ? 5.165 -11.586 -7.443 1.00 94.19 79 CYS A O 1
ATOM 659 N N . VAL A 1 80 ? 5.653 -11.496 -5.246 1.00 93.44 80 VAL A N 1
ATOM 660 C CA . VAL A 1 80 ? 7.103 -11.324 -5.422 1.00 93.44 80 VAL A CA 1
ATOM 661 C C . VAL A 1 80 ? 7.735 -12.554 -6.081 1.00 93.44 80 VAL A C 1
ATOM 663 O O . VAL A 1 80 ? 8.457 -12.411 -7.057 1.00 93.44 80 VAL A O 1
ATOM 666 N N . TRP A 1 81 ? 7.410 -13.765 -5.620 1.00 94.25 81 TRP A N 1
ATOM 667 C CA . TRP A 1 81 ? 7.933 -15.019 -6.185 1.00 94.25 81 TRP A CA 1
ATOM 668 C C . TRP A 1 81 ? 7.533 -15.274 -7.639 1.00 94.25 81 TRP A C 1
ATOM 670 O O . TRP A 1 81 ? 8.147 -16.100 -8.291 1.00 94.25 81 TRP A O 1
ATOM 680 N N . ARG A 1 82 ? 6.500 -14.606 -8.159 1.00 90.94 82 ARG A N 1
ATOM 681 C CA . ARG A 1 82 ? 6.137 -14.694 -9.581 1.00 90.94 82 ARG A CA 1
ATOM 682 C C . ARG A 1 82 ? 7.012 -13.797 -10.470 1.00 90.94 82 ARG A C 1
ATOM 684 O O . ARG A 1 82 ? 6.955 -13.921 -11.688 1.00 90.94 82 ARG A O 1
ATOM 691 N N . LYS A 1 83 ? 7.762 -12.867 -9.871 1.00 85.38 83 LYS A N 1
ATOM 692 C CA . LYS A 1 83 ? 8.646 -11.911 -10.557 1.00 85.38 83 LYS A CA 1
ATOM 693 C C . LYS A 1 83 ? 10.127 -12.304 -10.494 1.00 85.38 83 LYS A C 1
ATOM 695 O O . LYS A 1 83 ? 10.920 -11.682 -11.192 1.00 85.38 83 LYS A O 1
ATOM 700 N N . ILE A 1 84 ? 10.478 -13.292 -9.666 1.00 73.75 84 ILE A N 1
ATOM 701 C CA . ILE A 1 84 ? 11.824 -13.871 -9.505 1.00 73.75 84 ILE A CA 1
ATOM 702 C C . ILE A 1 84 ? 11.825 -15.248 -10.161 1.00 73.75 84 ILE A C 1
ATOM 704 O O . ILE A 1 84 ? 12.790 -15.546 -10.894 1.00 73.75 84 ILE A O 1
#

Radius of gyration: 14.51 Å; Cα contacts (8 Å, |Δi|>4): 67; chains: 1; bounding box: 27×28×35 Å

pLDDT: mean 84.75, std 13.52, range [44.38, 96.5]

=== Feature glossary ===
The record interleaves many kinds of information about one protein. Here is each kind framed as the question it answers.

Q: What does the local fold look like, residue by residue?
A: A 3Di character summarizes, for each residue, the relative orientation of the Cα frame of its nearest spatial neighbor. Because it encodes fold topology rather than chemistry, 3Di alignments detect remote structural similarity that sequence alignment misses.

Q: Which residues are in helices, strands, or loops?
A: Secondary structure is the local, repeating backbone conformation. DSSP classifies it into eight states by reading the hydrogen-bond network: three helix types (H, G, I), two β types (E, B), two non-regular types (T, S), and unstructured coil (-).

Q: How big and how compact is the whole molecule?
A: Three whole-structure scalars: the radius of gyration (RMS distance of Cα from centroid, in Å), the count of Cα–Cα contacts (pairs closer than 8 Å and separated by more than four residues in sequence — i.e. tertiary, not local, contacts), and the bounding-box dimensions. Together they distinguish compact globular folds from extended fibres or disordered chains.

Q: How confident is the AlphaFold model at each residue?
A: For AlphaFold models, the B-factor field carries pLDDT — the model's own estimate of local accuracy on a 0–100 scale. Regions with pLDDT<50 should be treated as essentially unmodeled; they often correspond to intrinsically disordered segments.

Q: What family and function is it annotated with?
A: Functional annotations link the protein to curated databases. InterPro entries identify conserved domains and families by matching the sequence against member-database signatures (Pfam, PROSITE, CDD, …). Gene Ontology (GO) terms describe molecular function, biological process, and cellular component in a controlled vocabulary. CATH places the structure in a hierarchical fold classification (Class/Architecture/Topology/Homologous-superfamily). The organism is the source species.

Q: What known structures does this most resemble?
A: Nearest PDB neighbors are the top structural matches found by Foldseek when searching this structure against the entire Protein Data Bank. Each hit reports a TM-score (0 to 1; >0.5 almost always implies the same fold) and an E-value. These are *structural* homologs — they may share no detectable sequence similarity.

Q: Which residues are buried vs exposed?
A: Solvent-accessible surface area (SASA) is the area in Å² traced out by the centre of a 1.4 Å probe sphere (a water molecule) rolled over the protein's van der Waals surface (Shrake–Rupley / Lee–Richards construction). Buried residues have near-zero SASA; fully exposed residues can exceed 200 Å². The total SASA scales roughly with the number of surface residues.

Q: What are the backbone torsion angles?
A: φ (phi) and ψ (psi) are the two rotatable backbone dihedrals per residue: φ is the C(i-1)–N–Cα–C torsion, ψ is the N–Cα–C–N(i+1) torsion, both in degrees on (−180°, 180°]. α-helical residues cluster near (−60°, −45°); β-strand residues near (−120°, +130°). A Ramachandran plot is simply a scatter of (φ, ψ) for every residue.

Q: Are the domains correctly placed relative to each other?
A: Predicted aligned error is AlphaFold's pairwise confidence. Unlike pLDDT (per-residue), PAE is per-residue-pair and captures whether two parts of the structure are correctly placed relative to each other. Units are ångströms of expected positional error.

Q: What if only a Cα trace is available?
A: P-SEA three-state annotation labels each residue as helix, strand, or coil based purely on the geometry of the Cα trace. It serves as a fallback when the full backbone (and thus DSSP) is unavailable.

Q: What is the amino-acid chain?
A: This is the polypeptide sequence — one letter per residue, N-terminus first. Length ranges from a few dozen residues for small domains to over a thousand for large multi-domain proteins.

Q: What do the rendered images show?
A: The six renders are orthographic views along the three Cartesian axes in both directions. Representation (cartoon, sticks, or surface) and color scheme (sequence-rainbow or by-chain) vary across proteins so the training set covers all the common visualization conventions.

Q: What do the diagnostic plots show?
A: Plot images: a 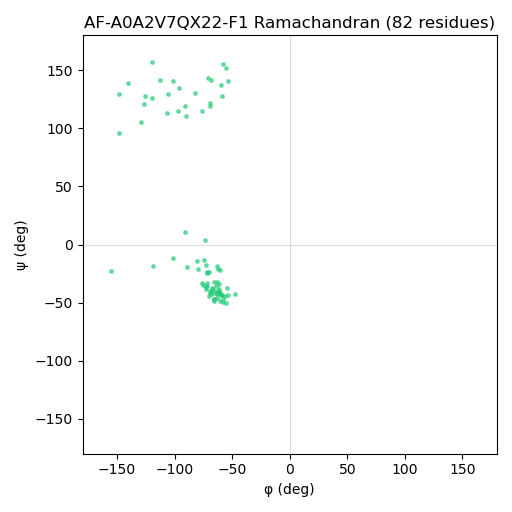contact map (which residues are close in 3D, as an N×N binary image), a Ramachandran scatter (backbone torsion angles, revealing secondary-structure composition at a glance), and — for AlphaFold structures — a PAE heatmap (pairwise prediction confidence).

Q: How mobile is each atom in the crystal?
A: B-factor (Debye–Waller factor) reflects atomic displacement in the crystal lattice. It is an experimental observable (units Å²), not a prediction; low values mean the atom is pinned down, high values mean it moves or is heterogeneous across the crystal.

Q: Where is each backbone atom in 3D?
A: The mmCIF table is the protein's shape written out atom by atom. For each backbone N, Cα, C, and carbonyl O, it records an (x, y, z) coordinate triple in Å plus the residue type, chain letter, and residue number.